Protein AF-A0A1G1GAN5-F1 (afdb_monomer)

Foldseek 3Di:
DADPVRWDWDWDQDPVRDIDIDTHDDDDPVNVCVVCCVQAVDKDWDADVVVRDIDIDGDGD

Structure (mmCIF, N/CA/C/O backbone):
data_AF-A0A1G1GAN5-F1
#
_entry.id   AF-A0A1G1GAN5-F1
#
loop_
_atom_site.group_PDB
_atom_site.id
_atom_site.type_symbol
_atom_site.label_atom_id
_atom_site.label_alt_id
_atom_site.label_comp_id
_atom_site.label_asym_id
_atom_site.label_entity_id
_atom_site.label_seq_id
_atom_site.pdbx_PDB_ins_code
_atom_site.Cartn_x
_atom_site.Cartn_y
_atom_site.Cartn_z
_atom_site.occupancy
_atom_site.B_iso_or_equiv
_atom_site.auth_seq_id
_atom_site.auth_comp_id
_atom_site.auth_asym_id
_atom_site.auth_atom_id
_atom_site.pdbx_PDB_model_num
ATOM 1 N N . MET A 1 1 ? 6.974 -7.352 -13.647 1.00 80.50 1 MET A N 1
ATOM 2 C CA . MET A 1 1 ? 7.177 -8.760 -13.225 1.00 80.50 1 MET A CA 1
ATOM 3 C C . MET A 1 1 ? 6.569 -8.880 -11.841 1.00 80.50 1 MET A C 1
ATOM 5 O O . MET A 1 1 ? 6.640 -7.894 -11.124 1.00 80.50 1 MET A O 1
ATOM 9 N N . TYR A 1 2 ? 5.942 -9.998 -11.490 1.00 80.94 2 TYR A N 1
ATOM 10 C CA . TYR A 1 2 ? 5.397 -10.213 -10.146 1.00 80.94 2 TYR A CA 1
ATOM 11 C C . TYR A 1 2 ? 6.167 -11.343 -9.457 1.00 80.94 2 TYR A C 1
ATOM 13 O O . TYR A 1 2 ? 6.667 -12.224 -10.160 1.00 80.94 2 TYR A O 1
ATOM 21 N N . ASP A 1 3 ? 6.338 -11.279 -8.137 1.00 82.12 3 ASP A N 1
ATOM 22 C CA . ASP A 1 3 ? 6.862 -12.406 -7.355 1.00 82.12 3 ASP A CA 1
ATOM 23 C C . ASP A 1 3 ? 5.740 -13.379 -6.949 1.00 82.12 3 ASP A C 1
ATOM 25 O O . ASP A 1 3 ? 4.580 -13.208 -7.329 1.00 82.12 3 ASP A O 1
ATOM 29 N N . ASN A 1 4 ? 6.096 -14.417 -6.189 1.00 81.00 4 ASN A N 1
ATOM 30 C CA . ASN A 1 4 ? 5.159 -15.451 -5.740 1.00 81.00 4 ASN A CA 1
ATOM 31 C C . ASN A 1 4 ? 4.123 -14.939 -4.722 1.00 81.00 4 ASN A C 1
ATOM 33 O O . ASN A 1 4 ? 3.165 -15.648 -4.435 1.00 81.00 4 ASN A O 1
ATOM 37 N N . GLU A 1 5 ? 4.306 -13.727 -4.199 1.00 74.56 5 GLU A N 1
ATOM 38 C CA . GLU A 1 5 ? 3.405 -13.061 -3.254 1.00 74.56 5 GLU A CA 1
ATOM 39 C C . GLU A 1 5 ? 2.538 -11.998 -3.953 1.00 74.56 5 GLU A C 1
ATOM 41 O O . GLU A 1 5 ? 1.761 -11.297 -3.313 1.00 74.56 5 GLU A O 1
ATOM 46 N N . GLY A 1 6 ? 2.652 -11.858 -5.280 1.00 72.50 6 GLY A N 1
ATOM 47 C CA . GLY A 1 6 ? 1.887 -10.877 -6.046 1.00 72.50 6 GLY A CA 1
ATOM 48 C C . GLY A 1 6 ? 2.438 -9.450 -5.963 1.00 72.50 6 GLY A C 1
ATOM 49 O O . GLY A 1 6 ? 1.776 -8.510 -6.411 1.00 72.50 6 GLY A O 1
ATOM 50 N N . ASN A 1 7 ? 3.664 -9.252 -5.471 1.00 77.88 7 ASN A N 1
ATOM 51 C CA . ASN A 1 7 ? 4.306 -7.941 -5.467 1.00 77.88 7 ASN A CA 1
ATOM 52 C C . ASN A 1 7 ? 4.791 -7.563 -6.861 1.00 77.88 7 ASN A C 1
ATOM 54 O O . ASN A 1 7 ? 5.442 -8.350 -7.548 1.00 77.88 7 ASN A O 1
ATOM 58 N N . HIS A 1 8 ? 4.573 -6.315 -7.273 1.00 80.81 8 HIS A N 1
ATOM 59 C CA . HIS A 1 8 ? 5.086 -5.833 -8.547 1.00 80.81 8 HIS A CA 1
ATOM 60 C C . HIS A 1 8 ? 6.578 -5.481 -8.442 1.00 80.81 8 HIS A C 1
ATOM 62 O O . HIS A 1 8 ? 6.965 -4.448 -7.891 1.00 80.81 8 HIS A O 1
ATOM 68 N N . LEU A 1 9 ? 7.424 -6.312 -9.044 1.00 86.56 9 LEU A N 1
ATOM 69 C CA . LEU A 1 9 ? 8.854 -6.087 -9.203 1.00 86.56 9 LEU A CA 1
ATOM 70 C C . LEU A 1 9 ? 9.121 -5.132 -10.371 1.00 86.56 9 LEU A C 1
ATOM 72 O O . LEU A 1 9 ? 8.790 -5.414 -11.531 1.00 86.56 9 LEU A O 1
ATOM 76 N N . GLN A 1 10 ? 9.783 -4.017 -10.069 1.00 89.06 10 GLN A N 1
ATOM 77 C CA . GLN A 1 10 ? 10.241 -3.042 -11.049 1.00 89.06 10 GLN A CA 1
ATOM 78 C C . GLN A 1 10 ? 11.750 -2.825 -10.916 1.00 89.06 10 GLN A C 1
ATOM 80 O O . GLN A 1 10 ? 12.224 -2.338 -9.894 1.00 89.06 10 GLN A O 1
ATOM 85 N N . THR A 1 11 ? 12.505 -3.104 -11.976 1.00 90.19 11 THR A N 1
ATOM 86 C CA . THR A 1 11 ? 13.917 -2.707 -12.057 1.00 90.19 11 THR A CA 1
ATOM 87 C C . THR A 1 11 ? 14.015 -1.280 -12.589 1.00 90.19 11 THR A C 1
ATOM 89 O O . THR A 1 11 ? 13.377 -0.937 -13.586 1.00 90.19 11 THR A O 1
ATOM 92 N N . ARG A 1 12 ? 14.811 -0.438 -11.930 1.00 90.25 12 ARG A N 1
ATOM 93 C CA . ARG A 1 12 ? 15.141 0.921 -12.369 1.00 90.25 12 ARG A CA 1
ATOM 94 C C . ARG A 1 12 ? 16.632 1.014 -12.646 1.00 90.25 12 ARG A C 1
ATOM 96 O O . ARG A 1 12 ? 17.429 0.571 -11.825 1.00 90.25 12 ARG A O 1
ATOM 103 N N . LYS A 1 13 ? 16.991 1.621 -13.777 1.00 92.69 13 LYS A N 1
ATOM 104 C CA . LYS A 1 13 ? 18.364 2.067 -14.013 1.00 92.69 13 LYS A CA 1
ATOM 105 C C . LYS A 1 13 ? 18.587 3.382 -13.278 1.00 92.69 13 LYS A C 1
ATOM 107 O O . LYS A 1 13 ? 17.752 4.282 -13.373 1.00 92.69 13 LYS A O 1
ATOM 112 N N . LEU A 1 14 ? 19.671 3.452 -12.524 1.00 91.31 14 LEU A N 1
ATOM 113 C CA . LEU A 1 14 ? 20.107 4.652 -11.829 1.00 91.31 14 LEU A CA 1
ATOM 114 C C . LEU A 1 14 ? 20.986 5.506 -12.763 1.00 91.31 14 LEU A C 1
ATOM 116 O O . LEU A 1 14 ? 21.487 4.989 -13.767 1.00 91.31 14 LEU A O 1
ATOM 120 N N . PRO A 1 15 ? 21.157 6.812 -12.482 1.00 92.44 15 PRO A N 1
ATOM 121 C CA . PRO A 1 15 ? 21.945 7.709 -13.334 1.00 92.44 15 PRO A CA 1
ATOM 122 C C . PRO A 1 15 ? 23.408 7.284 -13.517 1.00 92.44 15 PRO A C 1
ATOM 124 O O . PRO A 1 15 ? 24.013 7.608 -14.532 1.00 92.44 15 PRO A O 1
ATOM 127 N N . ASP A 1 16 ? 23.959 6.533 -12.564 1.00 94.50 16 ASP A N 1
ATOM 128 C CA . ASP A 1 16 ? 25.310 5.961 -12.608 1.00 94.50 16 ASP A CA 1
ATOM 129 C C . ASP A 1 16 ? 25.411 4.679 -13.464 1.00 94.50 16 ASP A C 1
ATOM 131 O O . ASP A 1 16 ? 26.471 4.063 -13.550 1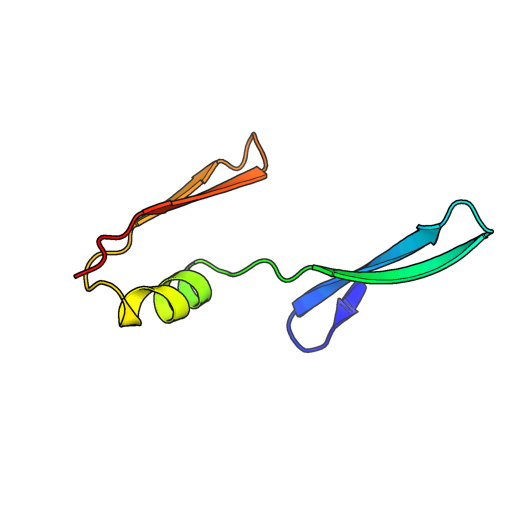.00 94.50 16 ASP A O 1
ATOM 135 N N . GLY A 1 17 ? 24.312 4.256 -14.098 1.00 92.56 17 GLY A N 1
ATOM 136 C CA . GLY A 1 17 ? 24.240 3.049 -14.922 1.00 92.56 17 GLY A CA 1
ATOM 137 C C . GLY A 1 17 ? 23.978 1.759 -14.140 1.00 92.56 17 GLY A C 1
ATOM 138 O O . GLY A 1 17 ? 23.726 0.720 -14.759 1.00 92.56 17 GLY A O 1
ATOM 139 N N . SER A 1 18 ? 23.967 1.805 -12.806 1.00 92.31 18 SER A N 1
ATOM 140 C CA . SER A 1 18 ? 23.609 0.657 -11.974 1.00 92.31 18 SER A CA 1
ATOM 141 C C . SER A 1 18 ? 22.103 0.357 -12.043 1.00 92.31 18 SER A C 1
ATOM 143 O O . SER A 1 18 ? 21.299 1.139 -12.558 1.00 92.31 18 SER A O 1
ATOM 145 N N . SER A 1 19 ? 21.695 -0.826 -11.579 1.00 93.00 19 SER A N 1
ATOM 146 C CA . SER A 1 19 ? 20.290 -1.251 -11.571 1.00 93.00 19 SER A CA 1
ATOM 147 C C . SER A 1 19 ? 19.828 -1.566 -10.155 1.00 93.00 19 SER A C 1
ATOM 149 O O . SER A 1 19 ? 20.471 -2.337 -9.452 1.00 93.00 19 SER A O 1
ATOM 151 N N . SER A 1 20 ? 18.679 -1.016 -9.766 1.00 88.75 20 SER A N 1
ATOM 152 C CA . SER A 1 20 ? 18.029 -1.286 -8.482 1.00 88.75 20 SER A CA 1
ATOM 153 C C . SER A 1 20 ? 16.669 -1.944 -8.702 1.00 88.75 20 SER A C 1
ATOM 155 O O . SER A 1 20 ? 15.892 -1.517 -9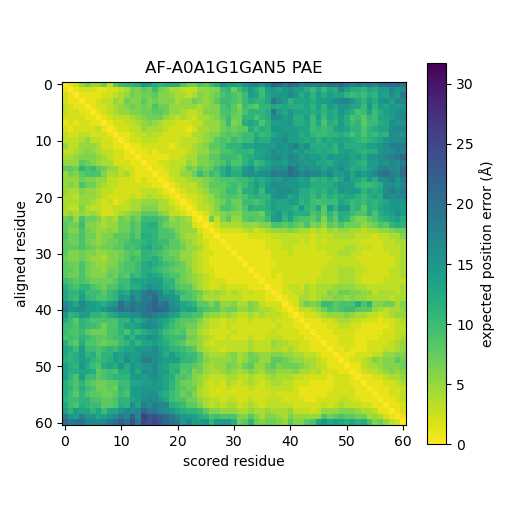.563 1.00 88.75 20 SER A O 1
ATOM 157 N N . ARG A 1 21 ? 16.376 -3.005 -7.944 1.00 87.56 21 ARG A N 1
ATOM 158 C CA . ARG A 1 21 ? 15.076 -3.685 -7.963 1.00 87.56 21 ARG A CA 1
ATOM 159 C C . ARG A 1 21 ? 14.209 -3.118 -6.845 1.00 87.56 21 ARG A C 1
ATOM 161 O O . ARG A 1 21 ? 14.556 -3.214 -5.676 1.00 87.56 21 ARG A O 1
ATOM 168 N N . VAL A 1 22 ? 1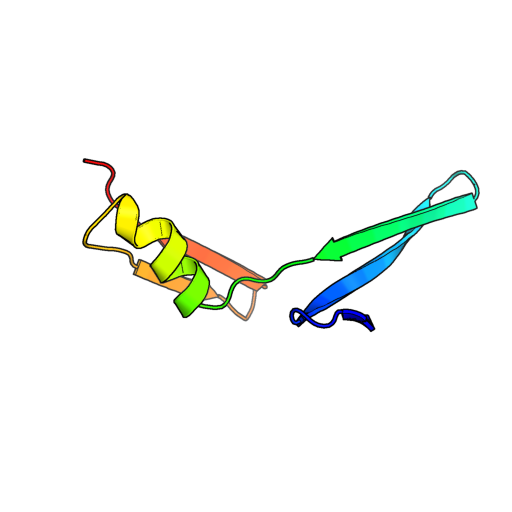3.066 -2.559 -7.223 1.00 83.88 22 VAL A N 1
ATOM 169 C CA . VAL A 1 22 ? 12.049 -2.049 -6.304 1.00 83.88 22 VAL A CA 1
ATOM 170 C C . VAL A 1 22 ? 10.892 -3.036 -6.267 1.00 83.88 22 VAL A C 1
ATOM 172 O O . VAL A 1 22 ? 10.356 -3.406 -7.315 1.00 83.88 22 VAL A O 1
ATOM 175 N N . ILE A 1 23 ? 10.502 -3.433 -5.061 1.00 82.56 23 ILE A N 1
ATOM 176 C CA . ILE A 1 23 ? 9.298 -4.219 -4.804 1.00 82.56 23 ILE A CA 1
ATOM 177 C C . ILE A 1 23 ? 8.173 -3.223 -4.528 1.00 82.56 23 ILE A C 1
ATOM 179 O O . ILE A 1 23 ? 8.284 -2.389 -3.631 1.00 82.56 23 ILE A O 1
ATOM 183 N N . LYS A 1 24 ? 7.110 -3.258 -5.330 1.00 7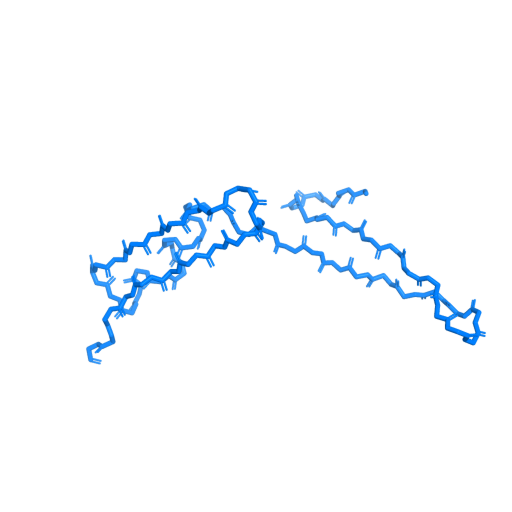8.31 24 LYS A N 1
ATOM 184 C CA . LYS A 1 24 ? 5.888 -2.497 -5.067 1.00 78.31 24 LYS A CA 1
ATOM 185 C C . LYS A 1 24 ? 4.811 -3.456 -4.598 1.00 78.31 24 LYS A C 1
ATOM 187 O O . LYS A 1 24 ? 4.248 -4.189 -5.410 1.00 78.31 24 LYS A O 1
ATOM 192 N N . HIS A 1 25 ? 4.526 -3.410 -3.308 1.00 76.19 25 HIS A N 1
ATOM 193 C CA . HIS A 1 25 ? 3.374 -4.083 -2.738 1.00 76.19 25 HIS A CA 1
ATOM 194 C C . HIS A 1 25 ? 2.177 -3.127 -2.774 1.00 76.19 25 HIS A C 1
ATOM 196 O O . HIS A 1 25 ? 2.252 -2.007 -2.263 1.00 76.19 25 HIS A O 1
ATOM 202 N N . PHE A 1 26 ? 1.102 -3.536 -3.445 1.00 76.44 26 PHE A N 1
ATOM 203 C CA . PHE A 1 26 ? -0.156 -2.797 -3.481 1.00 76.44 26 PHE A CA 1
ATOM 204 C C . PHE A 1 26 ? -1.175 -3.590 -2.680 1.00 76.44 26 PHE A C 1
ATOM 206 O O . PHE A 1 26 ? -1.764 -4.523 -3.215 1.00 76.44 26 PHE A O 1
ATOM 213 N N . LEU A 1 27 ? -1.365 -3.197 -1.422 1.00 82.19 27 LEU A N 1
ATOM 214 C CA . LEU A 1 27 ? -2.304 -3.861 -0.527 1.00 82.19 27 LEU A CA 1
ATOM 215 C C . LEU A 1 27 ? -3.714 -3.873 -1.142 1.00 82.19 27 LEU A C 1
ATOM 217 O O . LEU A 1 27 ? -4.230 -2.852 -1.633 1.00 82.19 27 LEU A O 1
ATOM 221 N N . SER A 1 28 ? -4.329 -5.047 -1.118 1.00 83.69 28 SER A N 1
ATOM 222 C CA . SER A 1 28 ? -5.759 -5.233 -1.318 1.00 83.69 28 SER A CA 1
ATOM 223 C C . SER A 1 28 ? -6.547 -4.577 -0.181 1.00 83.69 28 SER A C 1
ATOM 225 O O . SER A 1 28 ? -5.999 -4.220 0.861 1.00 83.69 28 SER A O 1
ATOM 227 N N . ASP A 1 29 ? -7.854 -4.401 -0.376 1.00 86.38 29 ASP A N 1
ATOM 228 C CA . ASP A 1 29 ? -8.708 -3.851 0.684 1.00 86.38 29 ASP A CA 1
ATOM 229 C C . ASP A 1 29 ? -8.746 -4.770 1.907 1.00 86.38 29 ASP A C 1
ATOM 231 O O . ASP A 1 29 ? -8.759 -4.276 3.028 1.00 86.38 29 ASP A O 1
ATOM 235 N N . GLN A 1 30 ? -8.673 -6.090 1.706 1.00 87.75 30 GLN A N 1
ATOM 236 C CA . GLN A 1 30 ? -8.611 -7.047 2.808 1.00 87.75 30 GLN A CA 1
ATOM 237 C C . GLN A 1 30 ? -7.311 -6.906 3.606 1.00 87.75 30 GLN A C 1
ATOM 239 O O . GLN A 1 30 ? -7.365 -6.793 4.823 1.00 87.75 30 GLN A O 1
ATOM 244 N N . GLU A 1 31 ? -6.155 -6.827 2.942 1.00 89.12 31 GLU A N 1
ATOM 245 C CA . GLU A 1 31 ? -4.870 -6.656 3.636 1.00 89.12 31 GLU A CA 1
ATOM 246 C C . GLU A 1 31 ? -4.782 -5.303 4.360 1.00 89.12 31 GLU A C 1
ATOM 248 O O . GLU A 1 31 ? -4.214 -5.214 5.447 1.00 89.12 31 GLU A O 1
ATOM 253 N N . LEU A 1 32 ? -5.370 -4.243 3.789 1.00 90.12 32 LEU A N 1
ATOM 254 C CA . LEU A 1 32 ? -5.522 -2.962 4.482 1.00 90.12 32 LEU A CA 1
ATOM 255 C C . LEU A 1 32 ? -6.415 -3.118 5.721 1.00 90.12 32 LEU A C 1
ATOM 257 O O . LEU A 1 32 ? -6.042 -2.655 6.795 1.00 90.12 32 LEU A O 1
ATOM 261 N N . MET A 1 33 ? -7.562 -3.788 5.609 1.00 90.56 33 MET A N 1
ATOM 262 C CA . MET A 1 33 ? -8.430 -4.031 6.764 1.00 90.56 33 MET A CA 1
ATOM 263 C C . MET A 1 33 ? -7.721 -4.829 7.854 1.00 90.56 33 MET A C 1
ATOM 265 O O . MET A 1 33 ? -7.759 -4.411 9.006 1.00 90.56 33 MET A O 1
ATOM 269 N N . ASP A 1 34 ? -7.034 -5.915 7.506 1.00 91.00 34 ASP A N 1
ATOM 270 C CA . ASP A 1 34 ? -6.303 -6.754 8.459 1.00 91.00 34 ASP A CA 1
ATOM 271 C C . ASP A 1 34 ? -5.183 -5.969 9.162 1.00 91.00 34 ASP A C 1
ATOM 273 O O . ASP A 1 34 ? -4.938 -6.146 10.355 1.00 91.00 34 ASP A O 1
ATOM 277 N N . LEU A 1 35 ? -4.531 -5.046 8.446 1.00 89.62 35 LEU A N 1
ATOM 278 C CA . LEU A 1 35 ? -3.497 -4.185 9.013 1.00 89.62 35 LEU A CA 1
ATOM 279 C C . LEU A 1 35 ? -4.068 -3.131 9.972 1.00 89.62 35 LEU A C 1
ATOM 281 O O . LEU A 1 35 ? -3.439 -2.840 10.989 1.00 89.62 35 LEU A O 1
ATOM 285 N N . PHE A 1 36 ? -5.219 -2.530 9.657 1.00 89.88 36 PHE A N 1
ATOM 286 C CA . PHE A 1 36 ? -5.767 -1.399 10.416 1.00 89.88 36 PHE A CA 1
ATOM 287 C C . PHE A 1 36 ? -6.800 -1.793 11.484 1.00 89.88 36 PHE A C 1
ATOM 289 O O . PHE A 1 36 ? -6.999 -1.030 12.433 1.00 89.88 36 PHE A O 1
ATOM 296 N N . CYS A 1 37 ? -7.411 -2.979 11.401 1.00 88.75 37 CYS A N 1
ATOM 297 C CA . CYS A 1 37 ? -8.428 -3.440 12.356 1.00 88.75 37 CYS A CA 1
ATOM 298 C C . CYS A 1 37 ? -7.888 -3.602 13.785 1.00 88.75 37 CYS A C 1
ATOM 300 O O . CYS A 1 37 ? -8.637 -3.460 14.749 1.00 88.75 37 CYS A O 1
ATOM 302 N N . GLN A 1 38 ? -6.578 -3.824 13.935 1.00 89.19 38 GLN A N 1
ATOM 303 C CA . GLN A 1 38 ? -5.913 -3.866 15.240 1.00 89.19 38 GLN A CA 1
ATOM 304 C C . GLN A 1 38 ? -5.901 -2.504 15.956 1.00 89.19 38 GLN A C 1
ATOM 306 O O . GLN A 1 38 ? -5.765 -2.456 17.175 1.00 89.19 38 GLN A O 1
ATOM 311 N N . TYR A 1 39 ? -6.031 -1.399 15.212 1.00 86.88 39 TYR A N 1
ATOM 312 C CA . TYR A 1 39 ? -5.992 -0.037 15.754 1.00 86.88 39 TYR A CA 1
ATOM 313 C C . TYR A 1 39 ? -7.381 0.586 15.894 1.00 86.88 39 TYR A C 1
ATOM 315 O O . TYR A 1 39 ? -7.547 1.536 16.655 1.00 86.88 39 TYR A O 1
ATOM 323 N N . SER A 1 40 ? -8.373 0.087 15.150 1.00 88.25 40 SER A N 1
ATOM 324 C CA . SER A 1 40 ? -9.734 0.614 15.176 1.00 88.25 40 SER A CA 1
ATOM 325 C C . SER A 1 40 ? -10.757 -0.431 14.744 1.00 88.25 40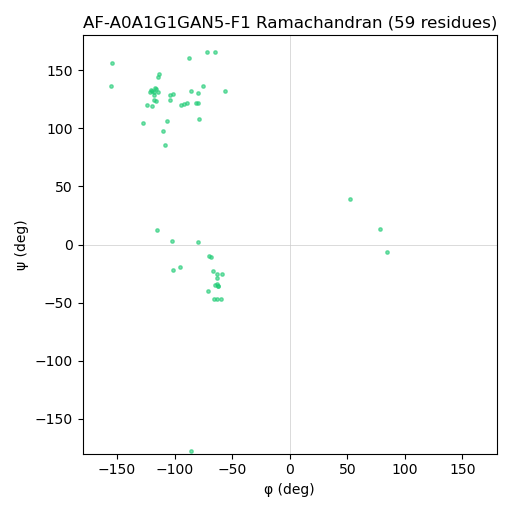 SER A C 1
ATOM 327 O O . SER A 1 40 ? -10.588 -1.088 13.720 1.00 88.25 40 SER A O 1
ATOM 329 N N . GLY A 1 41 ? -11.881 -0.511 15.463 1.00 83.25 41 GLY A N 1
ATOM 330 C CA . GLY A 1 41 ? -13.047 -1.289 15.025 1.00 83.25 41 GLY A CA 1
ATOM 331 C C . GLY A 1 41 ? -13.777 -0.669 13.828 1.00 83.25 41 GLY A C 1
ATOM 332 O O . GLY A 1 41 ? -14.653 -1.306 13.248 1.00 83.25 41 GLY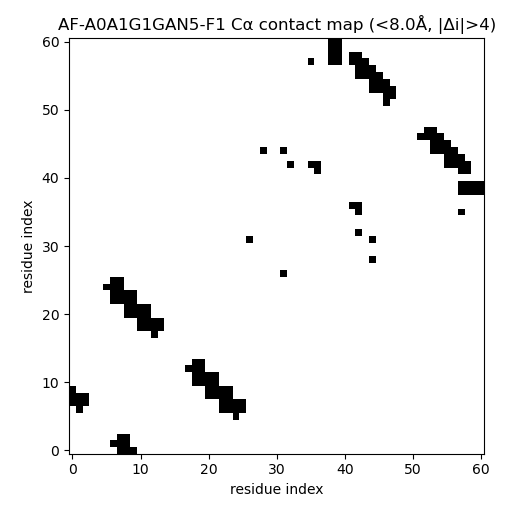 A O 1
ATOM 333 N N . HIS A 1 42 ? -13.423 0.564 13.450 1.00 86.81 42 HIS A N 1
ATOM 334 C CA . HIS A 1 42 ? -13.984 1.247 12.296 1.00 86.81 42 HIS A CA 1
ATOM 335 C C . HIS A 1 42 ? -12.866 1.746 11.376 1.00 86.81 42 HIS A C 1
ATOM 337 O O . HIS A 1 42 ? -12.189 2.734 11.663 1.00 86.81 42 HIS A O 1
ATOM 343 N N . VAL A 1 43 ? -12.690 1.042 10.260 1.00 91.25 43 VAL A N 1
ATOM 344 C CA . VAL A 1 43 ? -11.767 1.406 9.183 1.00 91.25 43 VAL A CA 1
ATOM 345 C C . VAL A 1 43 ? -12.583 1.608 7.911 1.00 91.25 43 VAL A C 1
ATOM 347 O O . VAL A 1 43 ? -13.427 0.780 7.569 1.00 91.25 43 VAL A O 1
ATOM 350 N N . GLU A 1 44 ? -12.335 2.713 7.218 1.00 93.44 44 GLU A N 1
ATOM 351 C CA . GLU A 1 44 ? -12.926 3.027 5.920 1.00 93.44 44 GLU A CA 1
ATOM 352 C C . GLU A 1 44 ? -11.815 3.129 4.872 1.00 93.44 44 GLU A C 1
ATOM 354 O O . GLU A 1 44 ? -10.808 3.812 5.077 1.00 93.44 44 GLU A O 1
ATOM 359 N N . ILE A 1 45 ? -11.998 2.452 3.739 1.00 92.94 45 ILE A N 1
ATOM 360 C CA . ILE A 1 45 ? -11.046 2.442 2.627 1.00 92.94 45 ILE A CA 1
ATOM 361 C C . ILE A 1 45 ? -11.748 3.005 1.395 1.00 92.94 45 ILE A C 1
ATOM 363 O O . ILE A 1 45 ? -12.723 2.436 0.908 1.00 92.94 45 ILE A O 1
ATOM 367 N N . ILE A 1 46 ? -11.228 4.110 0.859 1.00 92.06 46 ILE A N 1
ATOM 368 C CA . ILE A 1 46 ? -11.748 4.748 -0.354 1.00 92.06 46 ILE A CA 1
ATOM 369 C C . ILE A 1 46 ? -10.669 4.728 -1.433 1.00 92.06 46 ILE A C 1
ATOM 371 O O . ILE A 1 46 ? -9.561 5.248 -1.253 1.00 92.06 46 ILE A O 1
ATOM 375 N N . ARG A 1 47 ? -11.004 4.163 -2.598 1.00 88.75 47 ARG A N 1
ATOM 376 C CA . ARG A 1 47 ? -10.135 4.158 -3.781 1.00 88.75 47 ARG A CA 1
ATOM 377 C C . ARG A 1 47 ? -10.573 5.224 -4.779 1.00 88.75 47 ARG A C 1
ATOM 379 O O . ARG A 1 47 ? -11.719 5.258 -5.209 1.00 88.75 47 ARG A O 1
ATOM 386 N N . TYR A 1 48 ? -9.619 6.039 -5.216 1.00 89.81 48 TYR A N 1
ATOM 387 C CA . TYR A 1 48 ? -9.785 7.013 -6.290 1.00 89.81 48 TYR A CA 1
ATOM 388 C C . TYR A 1 48 ? -9.013 6.528 -7.530 1.00 89.81 48 TYR A C 1
ATOM 390 O O . TYR A 1 48 ? -7.844 6.895 -7.718 1.00 89.81 48 TYR A O 1
ATOM 398 N N . PRO A 1 49 ? -9.620 5.682 -8.388 1.00 82.56 49 PRO A N 1
ATOM 399 C CA . PRO A 1 49 ? -8.916 5.036 -9.499 1.00 82.56 49 PRO A CA 1
ATOM 400 C C . PRO A 1 49 ? -8.366 6.048 -10.512 1.00 82.56 49 PRO A C 1
ATOM 402 O O . PRO A 1 49 ? -7.254 5.879 -11.012 1.00 82.56 49 PRO A O 1
ATOM 405 N N . HIS A 1 50 ? -9.089 7.146 -10.751 1.00 88.06 50 HIS A N 1
ATOM 406 C CA . HIS A 1 50 ? -8.705 8.180 -11.716 1.00 88.06 50 HIS A CA 1
ATOM 407 C C . HIS A 1 50 ? -7.396 8.903 -11.363 1.00 88.06 50 HIS A C 1
ATOM 409 O O . HIS A 1 50 ? -6.678 9.328 -12.263 1.00 88.06 50 HIS A O 1
ATOM 415 N N . CYS A 1 51 ? -7.052 9.009 -10.076 1.00 89.25 51 CYS A N 1
ATOM 416 C CA . CYS A 1 51 ? -5.811 9.636 -9.612 1.00 89.25 51 CYS A CA 1
ATOM 417 C C . CYS A 1 51 ? -4.853 8.654 -8.918 1.00 89.25 51 CYS A C 1
ATOM 419 O O . CYS A 1 51 ? -3.870 9.082 -8.316 1.00 89.25 51 CYS A O 1
ATOM 421 N N . ARG A 1 52 ? -5.109 7.339 -9.033 1.00 80.81 52 ARG A N 1
ATOM 422 C CA . ARG A 1 52 ? -4.283 6.255 -8.465 1.00 80.81 52 ARG A CA 1
ATOM 423 C C . ARG A 1 52 ? -4.009 6.434 -6.966 1.00 80.81 52 ARG A C 1
ATOM 425 O O . ARG A 1 52 ? -2.900 6.167 -6.503 1.00 80.81 52 ARG A O 1
ATOM 432 N N . ARG A 1 53 ? -5.013 6.898 -6.217 1.00 85.62 53 ARG A N 1
ATOM 433 C CA . ARG A 1 53 ? -4.907 7.181 -4.780 1.00 85.62 53 ARG A CA 1
ATOM 434 C C . ARG A 1 53 ? -5.797 6.245 -3.970 1.00 85.62 53 ARG A C 1
ATOM 436 O O . ARG A 1 53 ? -6.902 5.915 -4.394 1.00 85.62 53 ARG A O 1
ATOM 443 N N . ILE A 1 54 ? -5.313 5.863 -2.795 1.00 90.19 54 ILE A N 1
ATOM 444 C CA . ILE A 1 54 ? -6.070 5.143 -1.769 1.00 90.19 54 ILE A CA 1
ATOM 445 C C . ILE A 1 54 ? -6.043 6.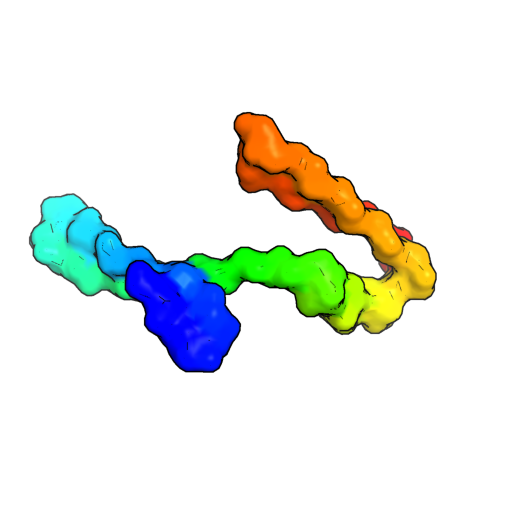023 -0.519 1.00 90.19 54 ILE A C 1
ATOM 447 O O . ILE A 1 54 ? -4.991 6.569 -0.180 1.00 90.19 54 ILE A O 1
ATOM 451 N N . VAL A 1 55 ? -7.195 6.209 0.117 1.00 90.88 55 VAL A N 1
ATOM 452 C CA . VAL A 1 55 ? -7.329 6.900 1.403 1.00 90.88 55 VAL A CA 1
ATOM 453 C C . VAL A 1 55 ? -7.874 5.893 2.403 1.00 90.88 55 VAL A C 1
ATOM 455 O O . VAL A 1 55 ? -8.869 5.231 2.118 1.00 90.88 55 VAL A O 1
ATOM 458 N N . VAL A 1 56 ? -7.201 5.777 3.544 1.00 92.38 56 VAL A N 1
ATOM 459 C CA . VAL A 1 56 ? -7.625 4.938 4.665 1.00 92.38 56 VAL A CA 1
ATOM 460 C C . VAL A 1 56 ? -7.904 5.857 5.844 1.00 92.38 56 VAL A C 1
ATOM 462 O O . VAL A 1 56 ? -7.026 6.628 6.236 1.00 92.38 56 VAL A O 1
ATOM 465 N N . SER A 1 57 ? -9.115 5.780 6.382 1.00 91.56 57 SER A N 1
ATOM 466 C CA . SER A 1 57 ? -9.562 6.553 7.539 1.00 91.56 57 SER A CA 1
ATOM 467 C C . SER A 1 57 ? -9.837 5.600 8.697 1.00 91.56 57 SER A C 1
ATOM 469 O O . SER A 1 57 ? -10.521 4.594 8.521 1.00 91.56 57 SER A O 1
ATOM 471 N N . TYR A 1 58 ? -9.300 5.904 9.876 1.00 90.19 58 TYR A N 1
ATOM 472 C CA . TYR A 1 58 ? -9.516 5.133 11.100 1.00 90.19 58 TYR A CA 1
ATOM 473 C C . TYR A 1 58 ? -9.323 6.034 12.323 1.00 90.19 58 TYR A C 1
ATOM 475 O O . TYR A 1 58 ? -8.639 7.058 12.247 1.00 90.19 58 TYR A O 1
ATOM 483 N N . VAL A 1 59 ? -9.931 5.660 13.448 1.00 86.12 59 VAL A N 1
ATOM 484 C CA . VAL A 1 59 ? -9.786 6.382 14.720 1.00 86.12 59 VAL A CA 1
ATOM 485 C C . VAL A 1 59 ? -8.850 5.598 15.625 1.00 86.12 59 VAL A C 1
ATOM 487 O O . VAL A 1 59 ? -9.106 4.426 15.892 1.00 86.12 59 VAL A O 1
ATOM 490 N N . VAL A 1 60 ? -7.785 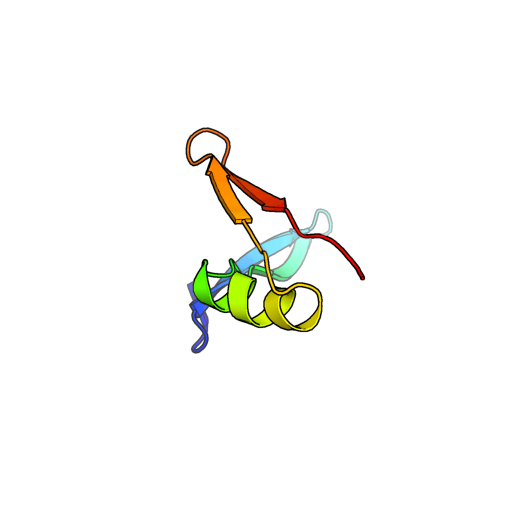6.250 16.091 1.00 82.12 60 VAL A N 1
ATOM 491 C CA . VAL A 1 60 ? -6.878 5.702 17.107 1.00 82.12 60 VAL A CA 1
ATOM 492 C C . VAL A 1 60 ? -7.508 5.930 18.481 1.00 82.12 60 VAL A C 1
ATOM 494 O O . VAL A 1 60 ? -7.830 7.073 18.813 1.00 82.12 60 VAL A O 1
ATOM 497 N N . GLY A 1 61 ? -7.730 4.842 19.223 1.00 69.12 61 GLY A N 1
ATOM 498 C CA . GLY A 1 61 ? -8.205 4.859 20.613 1.00 69.12 61 GLY A CA 1
ATOM 499 C C . GLY A 1 61 ? -7.097 5.068 21.634 1.00 69.12 61 GLY A C 1
ATOM 500 O O . GLY A 1 61 ? -5.919 4.816 21.293 1.00 69.12 61 GLY A O 1
#

Solvent-accessible surface area (backbone atoms only — not comparable to full-atom values): 3960 Å² total; per-residue (Å²): 95,66,52,100,83,69,29,42,44,44,79,42,76,46,98,89,71,48,77,47,80,43,79,44,77,78,78,50,73,64,57,47,45,68,67,46,49,83,54,19,98,55,73,47,81,48,76,40,75,95,75,76,44,77,48,78,47,68,56,82,123

Radius of gyration: 15.89 Å; Cα contacts (8 Å, |Δi|>4): 76; chains: 1; bounding box: 39×25×36 Å

Nearest PDB structures (foldseek):
  1ef0-assembly2_A  TM=4.091E-01  e=2.540E+00  Saccharomyces cerevisiae
  6gwj-assembly1_D  TM=4.332E-01  e=5.699E+00  Homo sapiens

Secondary structure (DSSP, 8-state):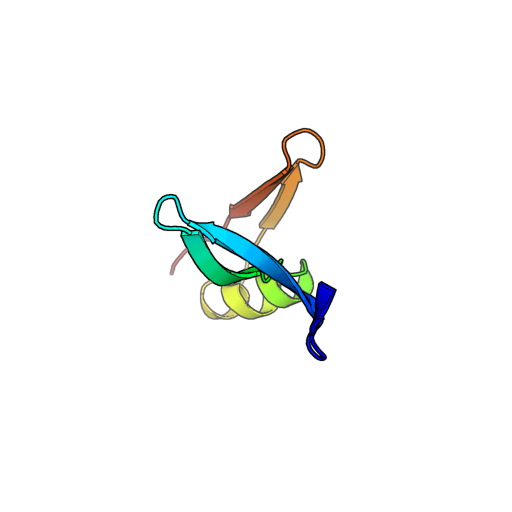
-B-TT--EEEEEE-TTS-EEEEEE----HHHHHHHHTTT-S-EEEEEEGGGTEEEEEE---

Sequence (61 aa):
MYDNEGNHLQTRKLPDGSSSRVIKHFLSDQELMDLFCQYSGHVEIIRYPHCRRIVVSYVVG

Mean predicted aligned error: 7.37 Å

pLDDT: mean 86.55, std 5.65, range [69.12, 94.5]